Protein AF-A0A1G8EK30-F1 (afdb_monomer_lite)

Organism: Aneurinibacillus thermoaerophilus (NCBI:txid143495)

Sequence (93 aa):
MTQRFNPVENGPIIVDGRLISPGTFYDVPEHEFVTTDNPEAENQFVIPREKDITVEEMKKQLTEWGVDFSGHDKNKSTLYAFYVEEAKKRVAG

Structure (mmCIF, N/CA/C/O backbone):
data_AF-A0A1G8EK30-F1
#
_entry.id   AF-A0A1G8EK30-F1
#
loop_
_atom_site.group_PDB
_atom_site.id
_atom_site.type_symbol
_atom_site.label_atom_id
_atom_site.label_alt_id
_atom_site.label_comp_id
_atom_site.label_asym_id
_atom_site.label_entity_id
_atom_site.label_seq_id
_atom_site.pdbx_PDB_ins_code
_atom_site.Cartn_x
_atom_site.Cartn_y
_atom_site.Cartn_z
_atom_site.occupancy
_atom_site.B_iso_or_equiv
_atom_site.auth_seq_id
_atom_site.auth_comp_id
_atom_site.auth_asym_id
_atom_site.auth_atom_id
_atom_site.pdbx_PDB_model_num
ATOM 1 N N . MET A 1 1 ? 21.789 -8.482 -20.250 1.00 58.81 1 MET A N 1
ATOM 2 C CA . MET A 1 1 ? 21.958 -7.915 -21.612 1.00 58.81 1 MET A CA 1
ATOM 3 C C . MET A 1 1 ? 21.517 -8.953 -22.629 1.00 58.81 1 MET A C 1
ATOM 5 O O . MET A 1 1 ? 22.244 -9.913 -22.875 1.00 58.81 1 MET A O 1
ATOM 9 N N . THR A 1 2 ? 20.301 -8.808 -23.152 1.00 74.50 2 THR A N 1
ATOM 10 C 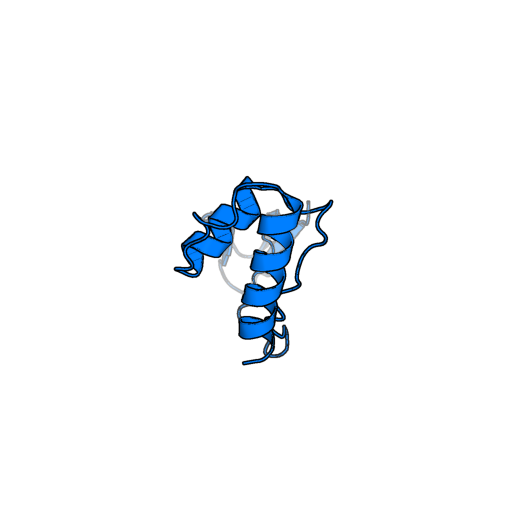CA . THR A 1 2 ? 19.732 -9.713 -24.158 1.00 74.50 2 THR A CA 1
ATOM 11 C C . THR A 1 2 ? 19.742 -8.993 -25.501 1.00 74.50 2 THR A C 1
ATOM 13 O O . THR A 1 2 ? 18.952 -8.081 -25.726 1.00 74.50 2 THR A O 1
ATOM 16 N N . GLN A 1 3 ? 20.631 -9.394 -26.408 1.00 78.56 3 GLN A N 1
ATOM 17 C CA . GLN A 1 3 ? 20.711 -8.814 -27.750 1.00 78.56 3 GLN A CA 1
ATOM 18 C C . GLN A 1 3 ? 19.742 -9.536 -28.699 1.00 78.56 3 GLN A C 1
ATOM 20 O O . GLN A 1 3 ? 19.698 -10.767 -28.728 1.00 78.56 3 GLN A O 1
ATOM 25 N N . ARG A 1 4 ? 18.967 -8.789 -29.494 1.00 84.94 4 ARG A N 1
ATOM 26 C CA . ARG A 1 4 ? 18.074 -9.335 -30.533 1.00 84.94 4 ARG A CA 1
ATOM 27 C C . ARG A 1 4 ? 18.406 -8.760 -31.905 1.00 84.94 4 ARG A C 1
ATOM 29 O O . ARG A 1 4 ? 19.131 -7.778 -32.042 1.00 84.94 4 ARG A O 1
ATOM 36 N N . PHE A 1 5 ? 17.888 -9.417 -32.934 1.00 88.38 5 PHE A N 1
ATOM 37 C CA . PHE A 1 5 ? 18.091 -9.059 -34.332 1.00 88.38 5 PHE A CA 1
ATOM 38 C C . PHE A 1 5 ? 16.757 -8.703 -34.978 1.00 88.38 5 PHE A C 1
ATOM 40 O O . PHE A 1 5 ? 15.790 -9.448 -34.814 1.00 88.38 5 PHE A O 1
ATOM 47 N N . ASN A 1 6 ? 16.711 -7.591 -35.717 1.00 87.00 6 ASN A N 1
ATOM 48 C CA . ASN A 1 6 ? 15.548 -7.236 -36.526 1.00 87.00 6 ASN A CA 1
ATOM 49 C C . ASN A 1 6 ? 15.693 -7.857 -37.929 1.00 87.00 6 ASN A C 1
ATOM 51 O O . ASN A 1 6 ? 16.563 -7.406 -38.684 1.00 87.00 6 ASN A O 1
ATOM 55 N N . PRO A 1 7 ? 14.889 -8.871 -38.308 1.00 86.19 7 PRO A N 1
ATOM 56 C CA . PRO A 1 7 ? 15.000 -9.506 -39.617 1.00 86.19 7 PRO A CA 1
ATOM 57 C C . PRO A 1 7 ? 14.715 -8.514 -40.742 1.00 86.19 7 PRO A C 1
ATOM 59 O O . PRO A 1 7 ? 13.885 -7.619 -40.598 1.00 86.19 7 PRO A O 1
ATOM 62 N N . VAL A 1 8 ? 15.360 -8.707 -41.894 1.00 82.81 8 VAL A N 1
ATOM 63 C CA . VAL A 1 8 ? 15.210 -7.798 -43.043 1.00 82.81 8 VAL A CA 1
ATOM 64 C C . VAL A 1 8 ? 13.763 -7.730 -43.551 1.00 82.81 8 VAL A C 1
ATOM 66 O O . VAL A 1 8 ? 13.325 -6.704 -44.062 1.00 82.81 8 VAL A O 1
ATOM 69 N N . GLU A 1 9 ? 13.003 -8.799 -43.332 1.00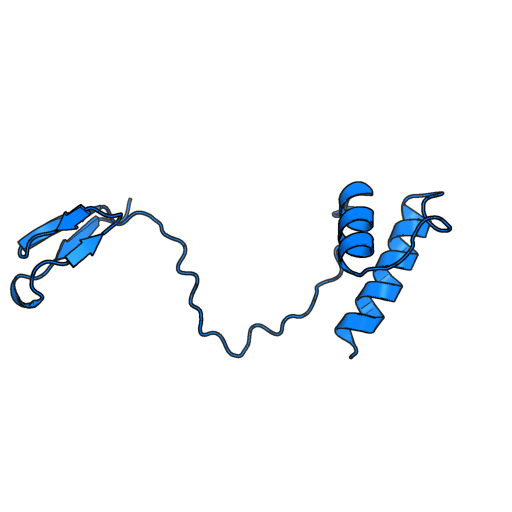 84.25 9 GLU A N 1
ATOM 70 C CA . GLU A 1 9 ? 11.621 -8.967 -43.783 1.00 84.25 9 GLU A CA 1
ATOM 71 C C . GLU A 1 9 ? 10.585 -8.201 -42.940 1.00 84.25 9 GLU A C 1
ATOM 73 O O . GLU A 1 9 ? 9.472 -7.986 -43.408 1.00 84.25 9 GLU A O 1
ATOM 78 N N . ASN A 1 10 ? 10.925 -7.762 -41.720 1.00 75.81 10 ASN A N 1
ATOM 79 C CA . ASN A 1 10 ? 9.962 -7.147 -40.791 1.00 75.81 10 ASN A CA 1
ATOM 80 C C . ASN A 1 10 ? 9.870 -5.612 -40.891 1.00 75.81 10 ASN A C 1
ATOM 82 O O . ASN A 1 10 ? 9.036 -5.003 -40.223 1.00 75.81 10 ASN A O 1
ATOM 86 N N . GLY A 1 11 ? 10.696 -4.973 -41.727 1.00 83.94 11 GLY A N 1
ATOM 87 C CA . GLY A 1 11 ? 10.778 -3.511 -41.794 1.00 83.94 11 GLY A CA 1
ATOM 88 C C . GLY A 1 11 ? 11.392 -2.882 -40.529 1.00 83.94 11 GLY A C 1
ATOM 89 O O . GLY A 1 11 ? 11.869 -3.589 -39.639 1.00 83.94 11 GLY A O 1
ATOM 90 N N . PRO A 1 12 ? 11.484 -1.544 -40.450 1.00 89.56 12 PRO A N 1
ATOM 91 C CA . PRO A 1 12 ? 12.059 -0.870 -39.290 1.00 89.56 12 PRO A CA 1
ATOM 92 C C . PRO A 1 12 ? 11.124 -0.934 -38.070 1.00 89.56 12 PRO A C 1
ATOM 94 O O . PRO A 1 12 ? 9.920 -0.722 -38.194 1.00 89.56 12 PRO A O 1
ATOM 97 N N . ILE A 1 13 ? 11.693 -1.175 -36.887 1.00 86.69 13 ILE A N 1
ATOM 98 C CA . ILE A 1 13 ? 10.969 -1.280 -35.606 1.00 86.69 13 ILE A CA 1
ATOM 99 C C . ILE A 1 13 ? 11.441 -0.201 -34.626 1.00 86.69 13 ILE A C 1
ATOM 101 O O . ILE A 1 13 ? 12.548 0.311 -34.762 1.00 86.69 13 ILE A O 1
ATOM 105 N N . ILE A 1 14 ? 10.633 0.144 -33.623 1.00 87.38 14 ILE A N 1
ATOM 106 C CA . ILE A 1 14 ? 11.021 1.094 -32.568 1.00 87.38 14 ILE A CA 1
ATOM 107 C C . ILE A 1 14 ? 11.293 0.315 -31.281 1.00 87.38 14 ILE A C 1
ATOM 109 O O . ILE A 1 14 ? 10.434 -0.430 -30.818 1.00 87.38 14 ILE A O 1
ATOM 113 N N . VAL A 1 15 ? 12.480 0.498 -30.703 1.00 81.31 15 VAL A N 1
ATOM 114 C CA . VAL A 1 15 ? 12.906 -0.131 -29.444 1.00 81.31 15 VAL A CA 1
ATOM 115 C C . VAL A 1 15 ? 13.471 0.961 -28.549 1.00 81.31 15 VAL A C 1
ATOM 117 O O . VAL A 1 15 ? 14.391 1.659 -28.961 1.00 81.31 15 VAL A O 1
ATOM 120 N N . ASP A 1 16 ? 12.897 1.142 -27.358 1.00 78.38 16 ASP A N 1
ATOM 121 C CA . ASP A 1 16 ? 13.303 2.190 -26.403 1.00 78.38 16 ASP A CA 1
ATOM 122 C C . ASP A 1 16 ? 13.316 3.612 -27.011 1.00 78.38 16 ASP A C 1
ATOM 124 O O . ASP A 1 16 ? 14.226 4.411 -26.817 1.00 78.38 16 ASP A O 1
ATOM 128 N N . GLY A 1 17 ? 12.337 3.915 -27.872 1.00 81.12 17 GLY A N 1
ATOM 129 C CA . GLY A 1 17 ? 12.276 5.192 -28.598 1.00 81.12 17 GLY A CA 1
ATOM 130 C C . GLY A 1 17 ? 13.308 5.349 -29.726 1.00 81.12 17 GLY A C 1
ATOM 131 O O . GLY A 1 17 ? 13.305 6.367 -30.419 1.00 81.12 17 GLY A O 1
ATOM 132 N N . ARG A 1 18 ? 14.158 4.344 -29.975 1.00 83.75 18 ARG A N 1
ATOM 133 C CA . ARG A 1 18 ? 15.122 4.324 -31.079 1.00 83.75 18 ARG A CA 1
ATOM 134 C C . ARG A 1 18 ? 14.588 3.527 -32.265 1.00 83.75 18 ARG A C 1
ATOM 136 O O . ARG A 1 18 ? 14.160 2.385 -32.125 1.00 83.75 18 ARG A O 1
ATOM 143 N N . LEU A 1 19 ? 14.678 4.111 -33.459 1.00 89.19 19 LEU A N 1
ATOM 144 C CA . LEU A 1 19 ? 14.375 3.411 -34.706 1.00 89.19 19 LEU A CA 1
ATOM 145 C C . LEU A 1 19 ? 15.492 2.410 -35.036 1.00 89.19 19 LEU A C 1
ATOM 147 O O . LEU A 1 19 ? 16.654 2.788 -35.206 1.00 89.19 19 LEU A O 1
ATOM 151 N N . ILE A 1 20 ? 15.130 1.139 -35.151 1.00 88.62 20 ILE A N 1
ATOM 152 C CA . ILE A 1 20 ? 16.009 0.030 -35.502 1.00 88.62 20 ILE A CA 1
ATOM 153 C C . ILE A 1 20 ? 15.691 -0.418 -36.921 1.00 88.62 20 ILE A C 1
ATOM 155 O O . ILE A 1 20 ? 14.589 -0.873 -37.229 1.00 88.62 20 ILE A O 1
ATOM 159 N N . SER A 1 21 ? 16.683 -0.301 -37.795 1.00 90.12 21 SER A N 1
ATOM 160 C CA . SER A 1 21 ? 16.545 -0.691 -39.195 1.00 90.12 21 SER A CA 1
ATOM 161 C C . SER A 1 21 ? 16.568 -2.217 -39.367 1.00 90.12 21 SER A C 1
ATOM 163 O O . SER A 1 21 ? 17.169 -2.920 -38.548 1.00 90.12 21 SER A O 1
ATOM 165 N N . PRO A 1 22 ? 15.939 -2.747 -40.428 1.00 91.31 22 PRO A N 1
ATOM 166 C CA . PRO A 1 22 ? 16.079 -4.151 -40.805 1.00 91.31 22 PRO A CA 1
ATOM 167 C C . PRO A 1 22 ? 17.556 -4.546 -40.945 1.00 91.31 22 PRO A C 1
ATOM 169 O O . PRO A 1 22 ? 18.373 -3.761 -41.424 1.00 91.31 22 PRO A O 1
ATOM 172 N N . GLY A 1 23 ? 17.912 -5.756 -40.515 1.00 89.00 23 GLY A N 1
ATOM 173 C CA . GLY A 1 23 ? 19.287 -6.260 -40.564 1.00 89.00 23 GLY A CA 1
ATOM 174 C C . GLY A 1 23 ? 20.201 -5.754 -39.442 1.00 89.00 23 GLY A C 1
ATOM 175 O O . GLY A 1 23 ? 21.409 -5.975 -39.495 1.00 89.00 23 GLY A O 1
ATOM 176 N N . THR A 1 24 ? 19.653 -5.077 -38.429 1.00 88.19 24 THR A N 1
ATOM 177 C CA . THR A 1 24 ? 20.429 -4.505 -37.320 1.00 88.19 24 THR A CA 1
ATOM 178 C C . THR A 1 24 ? 20.257 -5.326 -36.043 1.00 88.19 24 THR A C 1
ATOM 180 O O . THR A 1 24 ? 19.138 -5.681 -35.662 1.00 88.19 24 THR A O 1
ATOM 183 N N . PHE A 1 25 ? 21.370 -5.598 -35.357 1.00 88.06 25 PHE A N 1
ATOM 184 C CA . PHE A 1 25 ? 21.356 -6.107 -33.986 1.00 88.06 25 PHE A CA 1
ATOM 185 C C . PHE A 1 25 ? 21.153 -4.955 -33.005 1.00 88.06 25 PHE A C 1
ATOM 187 O O . PHE A 1 25 ? 21.776 -3.902 -33.137 1.00 88.06 25 PHE A O 1
ATOM 194 N N . TYR A 1 26 ? 20.309 -5.166 -32.005 1.00 85.44 26 TYR A N 1
ATOM 195 C CA . TYR A 1 26 ? 19.993 -4.175 -30.987 1.00 85.44 26 TYR A CA 1
ATOM 196 C C . TYR A 1 26 ? 19.943 -4.828 -29.608 1.00 85.44 26 TYR A C 1
ATOM 198 O O . TYR A 1 26 ? 19.585 -6.000 -29.472 1.00 85.44 26 TYR A O 1
ATOM 206 N N . ASP A 1 27 ? 20.346 -4.074 -28.589 1.00 83.06 27 ASP A N 1
ATOM 207 C CA . ASP A 1 27 ? 20.170 -4.498 -27.205 1.00 83.06 27 ASP A CA 1
ATOM 208 C C . ASP A 1 27 ? 18.704 -4.298 -26.830 1.00 83.06 27 ASP A C 1
ATOM 210 O O . ASP A 1 27 ? 18.115 -3.252 -27.123 1.00 83.06 27 ASP A O 1
ATOM 214 N N . VAL A 1 28 ? 18.093 -5.332 -26.265 1.00 73.88 28 VAL A N 1
ATOM 215 C CA . VAL A 1 28 ? 16.731 -5.237 -25.760 1.00 73.88 28 VAL A CA 1
ATOM 216 C C . VAL A 1 28 ? 16.850 -4.850 -24.303 1.00 73.88 28 VAL A C 1
ATOM 218 O O . VAL A 1 28 ? 17.365 -5.667 -23.530 1.00 73.88 28 VAL A O 1
ATOM 221 N N . PRO A 1 29 ? 16.399 -3.643 -23.910 1.00 65.75 29 PRO A N 1
ATOM 222 C CA . PRO A 1 29 ? 16.304 -3.339 -22.496 1.00 65.75 29 PRO A CA 1
ATOM 223 C C . PRO A 1 29 ? 15.442 -4.425 -21.856 1.00 65.75 29 PRO A C 1
ATOM 225 O O . PRO A 1 29 ? 14.456 -4.868 -22.452 1.00 65.75 29 PRO A O 1
ATOM 228 N N . GLU A 1 30 ? 15.835 -4.883 -20.670 1.00 60.03 30 GLU A N 1
ATOM 229 C CA . GLU A 1 30 ? 15.036 -5.785 -19.840 1.00 60.03 30 GLU A CA 1
ATOM 230 C C . GLU A 1 30 ? 13.794 -5.017 -19.364 1.00 60.03 30 GLU A C 1
ATOM 232 O O . GLU A 1 30 ? 13.669 -4.620 -18.215 1.00 60.03 30 GLU A O 1
ATOM 237 N N . HIS A 1 31 ? 12.895 -4.727 -20.300 1.00 52.88 31 HIS A N 1
ATOM 238 C CA . HIS A 1 31 ? 11.550 -4.292 -20.018 1.00 52.88 31 HIS A CA 1
ATOM 239 C C . HIS A 1 31 ? 10.843 -5.522 -19.475 1.00 52.88 31 HIS A C 1
ATOM 241 O O . HIS A 1 31 ? 10.596 -6.484 -20.208 1.00 52.88 31 HIS A O 1
ATOM 247 N N . GLU A 1 32 ? 10.548 -5.496 -18.179 1.00 51.97 32 GLU A N 1
ATOM 248 C CA . GLU A 1 32 ? 9.536 -6.359 -17.595 1.00 51.97 32 GLU A CA 1
ATOM 249 C C . GLU A 1 32 ? 8.293 -6.239 -18.478 1.00 51.97 32 GLU A C 1
ATOM 251 O O . GLU A 1 32 ? 7.683 -5.172 -18.599 1.00 51.97 32 GLU A O 1
ATOM 256 N N . PHE A 1 33 ? 7.972 -7.317 -19.188 1.00 46.38 33 PHE A N 1
ATOM 257 C CA . PHE A 1 33 ? 6.729 -7.415 -19.925 1.00 46.38 33 PHE A CA 1
ATOM 258 C C . PHE A 1 33 ? 5.612 -7.352 -18.881 1.00 46.38 33 PHE A C 1
ATOM 260 O O . PHE A 1 33 ? 5.256 -8.363 -18.282 1.00 46.38 33 PHE A O 1
ATOM 267 N N . VAL A 1 34 ? 5.049 -6.167 -18.643 1.00 47.22 34 VAL A N 1
ATOM 268 C CA . VAL A 1 34 ? 3.693 -6.066 -18.105 1.00 47.22 34 VAL A CA 1
ATOM 269 C C . VAL A 1 34 ? 2.781 -6.541 -19.228 1.00 47.22 34 VAL A C 1
ATOM 271 O O . VAL A 1 34 ? 2.321 -5.780 -20.077 1.00 47.22 34 VAL A O 1
ATOM 274 N N . THR A 1 35 ? 2.601 -7.856 -19.292 1.00 44.66 35 THR A N 1
ATOM 275 C CA . THR A 1 35 ? 1.547 -8.488 -20.071 1.00 44.66 35 THR A CA 1
ATOM 276 C C . THR A 1 35 ? 0.225 -8.084 -19.427 1.00 44.66 35 THR A C 1
ATOM 278 O O . THR A 1 35 ? -0.216 -8.681 -18.448 1.00 44.66 35 THR A O 1
ATOM 281 N N . THR A 1 36 ? -0.413 -7.050 -19.977 1.00 53.69 36 THR A N 1
ATOM 282 C CA . THR A 1 36 ? -1.863 -6.831 -19.872 1.00 53.69 36 THR A CA 1
ATOM 283 C C . THR A 1 36 ? -2.560 -7.943 -20.661 1.00 53.69 36 THR A C 1
ATOM 285 O O . THR A 1 36 ? -3.070 -7.702 -21.743 1.00 53.69 36 THR A O 1
ATOM 288 N N . ASP A 1 37 ? -2.450 -9.181 -20.181 1.00 45.38 37 ASP A N 1
ATOM 289 C CA . ASP A 1 37 ? -3.352 -10.308 -20.441 1.00 45.38 37 ASP A CA 1
ATOM 290 C C . ASP A 1 37 ? -2.883 -11.480 -19.562 1.00 45.38 37 ASP A C 1
ATOM 292 O O . ASP A 1 37 ? -2.062 -12.306 -19.953 1.00 45.38 37 ASP A O 1
ATOM 296 N N . ASN A 1 38 ? -3.335 -11.499 -18.310 1.00 41.81 38 ASN A N 1
ATOM 297 C CA . ASN A 1 38 ? -3.383 -12.726 -17.526 1.00 41.81 38 ASN A CA 1
ATOM 298 C C . ASN A 1 38 ? -4.753 -12.760 -16.839 1.00 41.81 38 ASN A C 1
ATOM 300 O O . ASN A 1 38 ? -4.916 -12.125 -15.796 1.00 41.81 38 ASN A O 1
ATOM 304 N N . PRO A 1 39 ? -5.756 -13.451 -17.401 1.00 48.88 39 PRO A N 1
ATOM 305 C CA . PRO A 1 39 ? -7.069 -13.581 -16.772 1.00 48.88 39 PRO A CA 1
ATOM 306 C C . PRO A 1 39 ? -7.088 -14.496 -15.525 1.00 48.88 39 PRO A C 1
ATOM 308 O O . PRO A 1 39 ? -8.166 -14.834 -15.051 1.00 48.88 39 PRO A O 1
ATOM 311 N N . GLU A 1 40 ? -5.931 -14.873 -14.962 1.00 44.7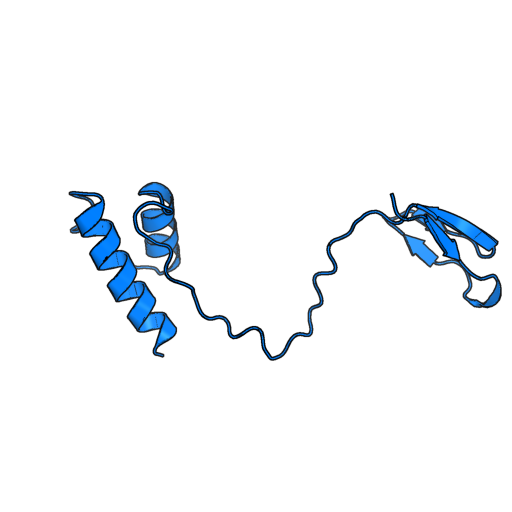5 40 GLU A N 1
ATOM 312 C CA . GLU A 1 40 ? -5.808 -15.756 -13.784 1.00 44.75 40 GLU A CA 1
ATOM 313 C C . GLU A 1 40 ? -4.692 -15.329 -12.809 1.00 44.75 40 GLU A C 1
ATOM 315 O O . GLU A 1 40 ? -4.103 -16.147 -12.107 1.00 44.75 40 GLU A O 1
ATOM 320 N N . ALA A 1 41 ? -4.374 -14.036 -12.720 1.00 44.91 41 ALA A N 1
ATOM 321 C CA . ALA A 1 41 ? -3.849 -13.532 -11.456 1.00 44.91 41 ALA A CA 1
ATOM 322 C C . ALA A 1 41 ? -5.080 -13.099 -10.682 1.00 44.91 41 ALA A C 1
ATOM 324 O O . ALA A 1 41 ? -5.519 -11.953 -10.785 1.00 44.91 41 ALA A O 1
ATOM 325 N N . GLU A 1 42 ? -5.687 -14.050 -9.971 1.00 45.47 42 GLU A N 1
ATOM 326 C CA . GLU A 1 42 ? -6.564 -13.704 -8.870 1.00 45.47 42 GLU A CA 1
ATOM 327 C C . GLU A 1 42 ? -5.870 -12.568 -8.126 1.00 45.47 42 GLU A C 1
ATOM 329 O O . GLU A 1 42 ? -4.744 -12.716 -7.646 1.00 45.47 42 GLU A O 1
ATOM 334 N N . ASN A 1 43 ? -6.510 -11.405 -8.105 1.00 48.34 43 ASN A N 1
ATOM 335 C CA . ASN A 1 43 ? -6.101 -10.254 -7.322 1.00 48.34 43 ASN A CA 1
ATOM 336 C C . ASN A 1 43 ? -6.367 -10.597 -5.844 1.00 48.34 43 ASN A C 1
ATOM 338 O O . ASN A 1 43 ? -7.109 -9.917 -5.142 1.00 48.34 43 ASN A O 1
ATOM 342 N N . GLN A 1 44 ? -5.845 -11.746 -5.401 1.00 53.84 44 GLN A N 1
ATOM 343 C CA . GLN A 1 44 ? -5.808 -12.191 -4.032 1.00 53.84 44 GLN A CA 1
ATOM 344 C C . GLN A 1 44 ? -4.869 -11.216 -3.367 1.00 53.84 44 GLN A C 1
ATOM 346 O O . GLN A 1 44 ? -3.649 -11.348 -3.399 1.00 53.84 44 GLN A O 1
ATOM 351 N N . PHE A 1 45 ? -5.469 -10.180 -2.811 1.00 65.94 45 PHE A N 1
ATOM 352 C CA . PHE A 1 45 ? -4.814 -9.329 -1.860 1.00 65.94 45 PHE A CA 1
ATOM 353 C C . PHE A 1 45 ? -4.236 -10.230 -0.752 1.00 65.94 45 PHE A C 1
ATOM 355 O O . PHE A 1 45 ? -4.953 -10.741 0.112 1.00 65.94 45 PHE A O 1
ATOM 362 N N . VAL A 1 46 ? -2.934 -10.516 -0.831 1.00 69.31 46 VAL A N 1
ATOM 363 C CA . VAL A 1 46 ? -2.250 -11.371 0.138 1.00 69.31 46 VAL A CA 1
ATOM 364 C C . VAL A 1 46 ? -1.953 -10.514 1.347 1.00 69.31 46 VAL A C 1
ATOM 366 O O . VAL A 1 46 ? -1.188 -9.559 1.264 1.00 69.31 46 VAL A O 1
ATOM 369 N N . ILE A 1 47 ? -2.549 -10.871 2.479 1.00 80.06 47 ILE A N 1
ATOM 370 C CA . ILE A 1 47 ? -2.327 -10.171 3.740 1.00 8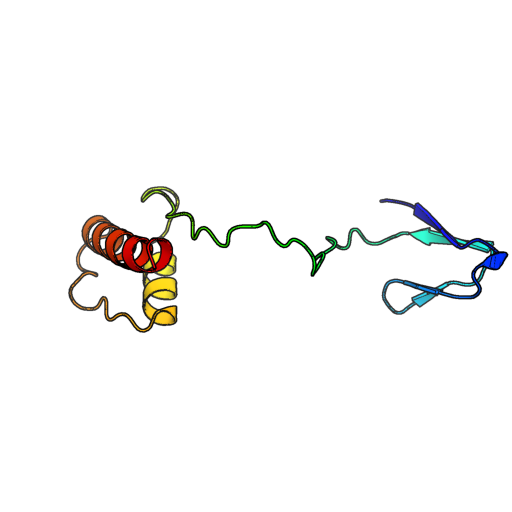0.06 47 ILE A CA 1
ATOM 371 C C . ILE A 1 47 ? -0.877 -10.438 4.180 1.00 80.06 47 ILE A C 1
ATOM 373 O O . ILE A 1 47 ? -0.563 -11.582 4.537 1.00 80.06 47 ILE A O 1
ATOM 377 N N . PRO A 1 48 ? 0.022 -9.435 4.155 1.00 80.50 48 PRO A N 1
ATOM 378 C CA . PRO A 1 48 ? 1.396 -9.616 4.603 1.00 80.50 48 PRO A CA 1
ATOM 379 C C . PRO A 1 48 ? 1.422 -9.946 6.094 1.00 80.50 48 PRO A C 1
ATOM 381 O O . PRO A 1 48 ? 0.541 -9.547 6.853 1.00 80.50 48 PRO A O 1
ATOM 384 N N . ARG A 1 49 ? 2.446 -10.679 6.537 1.00 79.75 49 ARG A N 1
ATOM 385 C CA . ARG A 1 49 ? 2.620 -10.997 7.961 1.00 79.75 49 ARG A CA 1
ATOM 386 C C . ARG A 1 49 ? 3.054 -9.748 8.728 1.00 79.75 49 ARG A C 1
ATOM 388 O O . ARG A 1 49 ? 3.816 -8.945 8.209 1.00 79.75 49 ARG A O 1
ATOM 395 N N . GLU A 1 50 ? 2.684 -9.646 10.005 1.00 81.50 50 GLU A N 1
ATOM 396 C CA . GLU A 1 50 ? 2.984 -8.485 10.874 1.00 81.50 50 GLU A CA 1
ATOM 397 C C . GLU A 1 50 ? 4.466 -8.066 10.879 1.00 81.50 50 GLU A C 1
ATOM 399 O O . GLU A 1 50 ? 4.798 -6.885 10.986 1.00 81.50 50 GLU A O 1
ATOM 404 N N . LYS A 1 51 ? 5.374 -9.039 10.767 1.00 81.25 51 LYS A N 1
ATOM 405 C CA . LYS A 1 51 ? 6.824 -8.808 10.736 1.00 81.25 51 LYS A CA 1
ATOM 406 C C . LYS A 1 51 ? 7.327 -8.221 9.413 1.00 81.25 51 LYS A C 1
ATOM 408 O O . LYS A 1 51 ? 8.357 -7.560 9.420 1.00 81.25 51 LYS A O 1
ATOM 413 N N . ASP A 1 52 ? 6.607 -8.472 8.324 1.00 84.75 52 ASP A N 1
ATOM 414 C CA . ASP A 1 52 ? 6.978 -8.113 6.954 1.00 84.75 52 ASP A CA 1
ATOM 415 C C . ASP A 1 52 ? 6.316 -6.792 6.513 1.00 84.75 52 ASP A C 1
ATOM 417 O O . ASP A 1 52 ? 6.731 -6.211 5.520 1.00 84.75 52 ASP A O 1
ATOM 421 N N . ILE A 1 53 ? 5.327 -6.289 7.268 1.00 85.19 53 ILE A N 1
ATOM 422 C CA . ILE A 1 53 ? 4.650 -5.009 7.014 1.00 85.19 53 ILE A CA 1
ATOM 423 C C . ILE A 1 53 ? 4.958 -3.966 8.098 1.00 85.19 53 ILE A C 1
ATOM 425 O O . ILE A 1 53 ? 4.976 -4.238 9.310 1.00 85.19 53 ILE A O 1
ATOM 429 N N . THR A 1 54 ? 5.201 -2.734 7.657 1.00 88.38 54 THR A N 1
ATOM 430 C CA . THR A 1 54 ? 5.458 -1.589 8.535 1.00 88.38 54 THR A CA 1
ATOM 431 C C . THR A 1 54 ? 4.167 -0.876 8.942 1.00 88.38 54 THR A C 1
ATOM 433 O O . T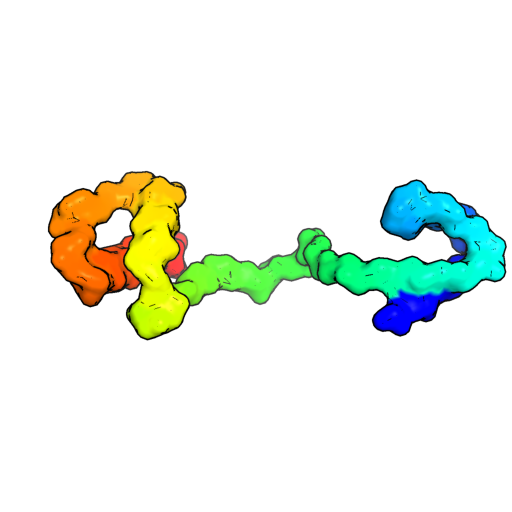HR A 1 54 ? 3.135 -0.975 8.284 1.00 88.38 54 THR A O 1
ATOM 436 N N . VAL A 1 55 ? 4.212 -0.137 10.056 1.00 87.38 55 VAL A N 1
ATOM 437 C CA . VAL A 1 55 ? 3.075 0.689 10.509 1.00 87.38 55 VAL A CA 1
ATOM 438 C C . VAL A 1 55 ? 2.685 1.705 9.432 1.00 87.38 55 VAL A C 1
ATOM 440 O O . VAL A 1 55 ? 1.502 1.911 9.188 1.00 87.38 55 VAL A O 1
ATOM 443 N N . GLU A 1 56 ? 3.667 2.309 8.761 1.00 87.94 56 GLU A N 1
ATOM 444 C CA . GLU A 1 56 ? 3.435 3.276 7.683 1.00 87.94 56 GLU A CA 1
ATOM 445 C C . GLU A 1 56 ? 2.718 2.645 6.489 1.00 87.94 56 GLU A C 1
ATOM 447 O O . GLU A 1 56 ? 1.750 3.218 5.995 1.00 87.94 56 GLU A O 1
ATOM 452 N N . GLU A 1 57 ? 3.118 1.442 6.071 1.00 87.12 57 GLU A N 1
ATOM 453 C CA . GLU A 1 57 ? 2.427 0.723 4.998 1.00 87.12 57 GLU A CA 1
ATOM 454 C C . GLU A 1 57 ? 1.000 0.326 5.374 1.00 87.12 57 GLU A C 1
ATOM 456 O O . GLU A 1 57 ? 0.092 0.512 4.565 1.00 87.12 57 GLU A O 1
ATOM 461 N N . MET A 1 58 ? 0.772 -0.142 6.609 1.00 87.12 58 MET A N 1
ATOM 462 C CA . MET A 1 58 ? -0.583 -0.437 7.096 1.00 87.12 58 MET A CA 1
ATOM 463 C C . MET A 1 58 ? -1.470 0.808 7.034 1.00 87.12 58 MET A C 1
ATOM 465 O O . MET A 1 58 ? -2.576 0.755 6.501 1.00 87.12 58 MET A O 1
ATOM 469 N N . LYS A 1 59 ? -0.979 1.948 7.537 1.00 88.69 59 LYS A N 1
ATOM 470 C CA . LYS A 1 59 ? -1.708 3.225 7.502 1.00 88.69 59 LYS A CA 1
ATOM 471 C C . LYS A 1 59 ? -1.982 3.688 6.085 1.00 88.69 59 LYS A C 1
ATOM 473 O O . LYS A 1 59 ? -3.089 4.136 5.798 1.00 88.69 59 LYS A O 1
ATOM 478 N N . LYS A 1 60 ? -0.982 3.590 5.207 1.00 88.12 60 LYS A N 1
ATOM 479 C CA . LYS A 1 60 ? -1.109 3.976 3.804 1.00 88.12 60 LYS A CA 1
ATOM 480 C C . LYS A 1 60 ? -2.227 3.175 3.143 1.00 88.12 60 LYS A C 1
ATOM 482 O O . LYS A 1 60 ? -3.146 3.783 2.613 1.00 88.12 60 LYS A O 1
ATOM 487 N N . GLN A 1 61 ? -2.222 1.851 3.292 1.00 86.69 61 GLN A N 1
ATOM 488 C CA . GLN A 1 61 ? -3.265 1.012 2.704 1.00 86.69 61 GLN A CA 1
ATOM 489 C C . GLN A 1 61 ? -4.646 1.250 3.317 1.00 86.69 61 GLN A C 1
ATOM 491 O O . GLN A 1 61 ? -5.616 1.383 2.581 1.00 86.69 61 GLN A O 1
ATOM 496 N N . LEU A 1 62 ? -4.750 1.385 4.644 1.00 88.88 62 LEU A N 1
ATOM 497 C CA . LEU A 1 62 ? -6.016 1.740 5.299 1.00 88.88 62 LEU A CA 1
ATOM 498 C C . LEU A 1 62 ? -6.551 3.094 4.799 1.00 88.88 62 LEU A C 1
ATOM 500 O O . LEU A 1 62 ? -7.749 3.231 4.570 1.00 88.88 62 LEU A O 1
ATOM 504 N N . THR A 1 63 ? -5.667 4.065 4.548 1.00 89.12 63 THR A N 1
ATOM 505 C CA . THR A 1 63 ? -6.025 5.363 3.950 1.00 89.12 63 THR A CA 1
ATOM 506 C C . THR A 1 63 ? -6.498 5.209 2.506 1.00 89.12 63 THR A C 1
ATOM 508 O O . THR A 1 63 ? -7.533 5.764 2.147 1.00 89.12 63 THR A O 1
ATOM 511 N N . GLU A 1 64 ? -5.779 4.440 1.682 1.00 86.25 64 GLU A N 1
ATOM 512 C CA . GLU A 1 64 ? -6.167 4.139 0.294 1.00 86.25 64 GLU A CA 1
ATOM 513 C C . GLU A 1 64 ? -7.536 3.450 0.229 1.00 86.25 64 GLU A C 1
ATOM 515 O O . GLU A 1 64 ? -8.314 3.653 -0.699 1.00 86.25 64 GLU A O 1
ATOM 520 N N . TRP A 1 65 ? -7.859 2.681 1.262 1.00 86.44 65 TRP A N 1
ATOM 521 C CA . TRP A 1 65 ? -9.139 2.016 1.446 1.00 86.44 65 TRP A CA 1
ATOM 522 C C . TRP A 1 65 ? -10.248 2.895 2.028 1.00 86.44 65 TRP A C 1
ATOM 524 O O . TRP A 1 65 ? -11.380 2.419 2.152 1.00 86.44 65 TRP A O 1
ATOM 534 N N . GLY A 1 66 ? -9.944 4.139 2.402 1.00 87.50 66 GLY A N 1
ATOM 535 C CA . GLY A 1 66 ? -10.885 5.051 3.049 1.00 87.50 66 GLY A CA 1
ATOM 536 C C . GLY A 1 66 ? -11.303 4.608 4.455 1.00 87.50 66 GLY A C 1
ATOM 537 O O . GLY A 1 66 ? -12.384 4.973 4.914 1.00 87.50 66 GLY A O 1
ATOM 538 N N . VAL A 1 67 ? -10.484 3.797 5.128 1.00 87.00 67 VAL A N 1
ATOM 539 C CA . VAL A 1 67 ? -10.750 3.284 6.474 1.00 87.00 67 VAL A CA 1
ATOM 540 C C . VAL A 1 67 ? -10.069 4.175 7.507 1.00 87.00 67 VAL A C 1
ATOM 542 O O . VAL A 1 67 ? -8.851 4.350 7.484 1.00 87.00 67 VAL A O 1
ATOM 545 N N . ASP A 1 68 ? -10.844 4.694 8.460 1.00 87.25 68 ASP A N 1
ATOM 546 C CA . ASP A 1 68 ? -10.278 5.395 9.611 1.00 87.25 68 ASP A CA 1
ATOM 547 C C . ASP A 1 68 ? -9.628 4.403 10.585 1.00 87.25 68 ASP A C 1
ATOM 549 O O . ASP A 1 68 ? -10.255 3.460 11.068 1.00 87.25 68 ASP A O 1
ATOM 553 N N . PHE A 1 69 ? -8.351 4.635 10.879 1.00 83.31 69 PHE 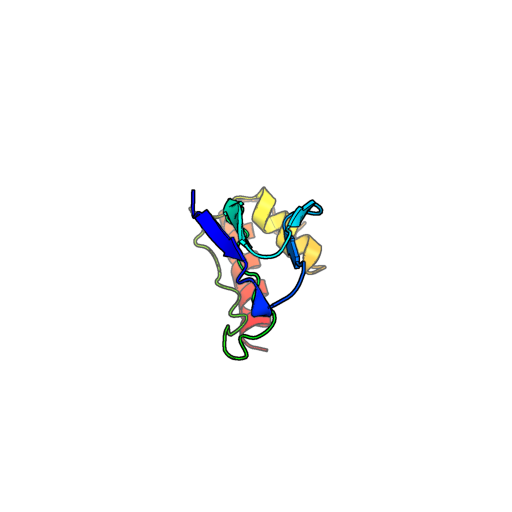A N 1
ATOM 554 C CA . PHE A 1 69 ? -7.551 3.837 11.810 1.00 83.31 69 PHE A CA 1
ATOM 555 C C . PHE A 1 69 ? -7.127 4.634 13.049 1.00 83.31 69 PHE A C 1
ATOM 557 O O . PHE A 1 69 ? -6.317 4.156 13.848 1.00 83.31 69 PHE A O 1
ATOM 564 N N . SER A 1 70 ? -7.689 5.831 13.250 1.00 82.88 70 SER A N 1
ATOM 565 C CA . SER A 1 70 ? -7.330 6.746 14.339 1.00 82.88 70 SER A CA 1
ATOM 566 C C . SER A 1 70 ? -7.560 6.119 15.724 1.00 82.88 70 SER A C 1
ATOM 568 O O . SER A 1 70 ? -6.828 6.397 16.673 1.00 82.88 70 SER A O 1
ATOM 570 N N . GLY A 1 71 ? -8.534 5.208 15.846 1.00 78.75 71 GLY A N 1
ATOM 571 C CA . GLY A 1 71 ? -8.787 4.434 17.069 1.00 78.75 71 GLY A CA 1
ATOM 572 C C . GLY A 1 71 ? -7.847 3.239 17.295 1.00 78.75 71 GLY A C 1
ATOM 573 O O . GLY A 1 71 ? -7.740 2.754 18.425 1.00 78.75 71 GLY A O 1
ATOM 574 N N . HIS A 1 72 ? -7.149 2.785 16.249 1.00 77.19 72 HIS A N 1
ATOM 575 C CA . HIS A 1 72 ? -6.393 1.526 16.213 1.00 77.19 72 HIS A CA 1
ATOM 576 C C . HIS A 1 72 ? -4.867 1.716 16.092 1.00 77.19 72 HIS A C 1
ATOM 578 O O . HIS A 1 72 ? -4.128 0.741 16.200 1.00 77.19 72 HIS A O 1
ATOM 584 N N . ASP A 1 73 ? -4.376 2.956 15.981 1.00 78.00 73 ASP A N 1
ATOM 585 C CA . ASP A 1 73 ? -2.942 3.293 15.879 1.00 78.00 73 ASP A CA 1
ATOM 586 C C . ASP A 1 73 ? -2.156 3.246 17.209 1.00 78.00 73 ASP A C 1
ATOM 588 O O . ASP A 1 73 ? -0.982 3.598 17.284 1.00 78.00 73 ASP A O 1
ATOM 592 N N . LYS A 1 74 ? -2.779 2.814 18.309 1.00 78.06 74 LYS A N 1
ATOM 593 C CA . LYS A 1 74 ? -2.126 2.845 19.631 1.00 78.06 74 LYS A CA 1
ATOM 594 C C . LYS A 1 74 ? -0.940 1.885 19.742 1.00 78.06 74 LYS A C 1
ATOM 596 O O . LYS A 1 74 ? -0.039 2.129 20.534 1.00 78.06 74 LYS A O 1
ATOM 601 N N . ASN A 1 75 ? -0.973 0.780 18.998 1.00 84.62 75 ASN A N 1
ATOM 602 C CA . ASN A 1 75 ? 0.058 -0.253 18.984 1.00 84.62 75 ASN A CA 1
ATOM 603 C C . ASN A 1 75 ? 0.097 -0.938 17.617 1.00 84.62 75 ASN A C 1
ATOM 605 O O . ASN A 1 75 ? -0.953 -1.189 17.025 1.00 84.62 75 ASN A O 1
ATOM 609 N N . LYS A 1 76 ? 1.295 -1.337 17.170 1.00 83.06 76 LYS A N 1
ATOM 610 C CA . LYS A 1 76 ? 1.488 -2.037 15.888 1.00 83.06 76 LYS A CA 1
ATOM 611 C C . LYS A 1 76 ? 0.587 -3.269 15.758 1.00 83.06 76 LYS A C 1
ATOM 613 O O . LYS A 1 76 ? -0.058 -3.421 14.730 1.00 83.06 76 LYS A O 1
ATOM 618 N N . SER A 1 77 ? 0.486 -4.103 16.795 1.00 86.06 77 SER A N 1
ATOM 619 C CA . SER A 1 77 ? -0.369 -5.299 16.738 1.00 86.06 77 SER A CA 1
ATOM 620 C C . SER A 1 77 ? -1.863 -4.985 16.688 1.00 86.06 77 SER A C 1
ATOM 622 O O . SER A 1 77 ? -2.615 -5.712 16.048 1.00 86.06 77 SER A O 1
ATOM 624 N N . THR A 1 78 ? -2.312 -3.892 17.313 1.00 88.50 78 THR A N 1
ATOM 625 C CA . THR A 1 78 ? -3.713 -3.448 17.217 1.00 88.50 78 THR A CA 1
ATOM 626 C C . THR A 1 78 ? -4.034 -2.953 15.809 1.00 88.50 78 THR A C 1
ATOM 628 O O . THR A 1 78 ? -5.068 -3.324 15.255 1.00 88.50 78 THR A O 1
ATOM 631 N N . LEU A 1 79 ? -3.127 -2.173 15.215 1.00 88.50 79 LEU A N 1
ATOM 632 C CA . LEU A 1 79 ? -3.246 -1.700 13.840 1.00 88.50 79 LEU A CA 1
ATOM 633 C C . LEU A 1 79 ? -3.202 -2.863 12.844 1.00 88.50 79 LEU A C 1
ATOM 635 O O . LEU A 1 79 ? -4.010 -2.911 11.924 1.00 88.50 79 LEU A O 1
ATOM 639 N N . TYR A 1 80 ? -2.304 -3.825 13.060 1.00 89.06 80 TYR A N 1
ATOM 640 C CA . TYR A 1 80 ? -2.178 -5.011 12.221 1.00 89.06 80 TYR A CA 1
ATOM 641 C C . TYR A 1 80 ? -3.423 -5.898 12.285 1.00 89.06 80 TYR A C 1
ATOM 643 O O . TYR A 1 80 ? -3.917 -6.325 11.246 1.00 89.06 80 TYR A O 1
ATOM 651 N N . ALA A 1 81 ? -3.973 -6.142 13.480 1.00 89.94 81 ALA A N 1
ATOM 652 C CA . ALA A 1 81 ? -5.216 -6.896 13.629 1.00 89.94 81 ALA A CA 1
ATOM 653 C C . ALA A 1 81 ? -6.366 -6.238 12.851 1.00 89.94 81 ALA A C 1
ATOM 655 O O . ALA A 1 81 ? -7.050 -6.913 12.085 1.00 89.94 81 ALA A O 1
ATOM 656 N N . PHE A 1 82 ? -6.517 -4.918 12.982 1.00 90.00 82 PHE A N 1
ATOM 657 C CA . PHE A 1 82 ? -7.518 -4.142 12.250 1.00 90.00 82 PHE A CA 1
ATOM 658 C C . PHE A 1 82 ? -7.300 -4.187 10.729 1.00 90.00 82 PHE A C 1
ATOM 660 O O . PHE A 1 82 ? -8.230 -4.454 9.971 1.00 90.00 82 PHE A O 1
ATOM 667 N N . TYR A 1 83 ? -6.053 -4.017 10.286 1.00 88.94 83 TYR A N 1
ATOM 668 C CA . TYR A 1 83 ? -5.655 -4.144 8.886 1.00 88.94 83 TYR A CA 1
ATOM 669 C C . TYR A 1 83 ? -5.999 -5.521 8.305 1.00 88.94 83 TYR A C 1
ATOM 671 O O . TYR A 1 83 ? -6.560 -5.601 7.216 1.00 88.94 83 TYR A O 1
ATOM 679 N N . VAL A 1 84 ? -5.732 -6.605 9.040 1.00 89.31 84 VAL A N 1
ATOM 680 C CA . VAL A 1 84 ? -6.070 -7.973 8.618 1.00 89.31 84 VAL A CA 1
ATOM 681 C C . VAL A 1 84 ? -7.582 -8.172 8.517 1.00 89.31 84 VAL A C 1
ATOM 683 O O . VAL A 1 84 ? -8.038 -8.829 7.584 1.00 89.31 84 VAL A O 1
ATOM 686 N N . GLU A 1 85 ? -8.376 -7.635 9.446 1.00 89.38 85 GLU A N 1
ATOM 687 C CA . GLU A 1 85 ? -9.841 -7.720 9.361 1.00 89.38 85 GLU A CA 1
ATOM 688 C C . GLU A 1 85 ? -10.384 -6.993 8.128 1.00 89.38 85 GLU A C 1
ATOM 690 O O . GLU A 1 85 ? -11.191 -7.549 7.381 1.00 89.38 85 GLU A O 1
ATOM 695 N N . GLU A 1 86 ? -9.902 -5.779 7.875 1.00 88.19 86 GLU A N 1
ATOM 696 C CA . GLU A 1 86 ? -10.297 -4.968 6.724 1.00 88.19 86 GLU A CA 1
ATOM 697 C C . GLU A 1 86 ? -9.837 -5.560 5.391 1.00 88.19 86 GLU A C 1
ATOM 699 O O . GLU A 1 86 ? -10.573 -5.529 4.403 1.00 88.19 86 GLU A O 1
ATOM 704 N N . ALA A 1 87 ? -8.650 -6.157 5.370 1.00 85.50 87 ALA A N 1
ATOM 705 C CA . ALA A 1 87 ? -8.146 -6.907 4.235 1.00 85.50 87 ALA A CA 1
ATOM 706 C C . ALA A 1 87 ? -8.998 -8.148 3.938 1.00 85.50 87 ALA A C 1
ATOM 708 O O . ALA A 1 87 ? -9.391 -8.372 2.796 1.00 85.50 87 ALA A O 1
ATOM 709 N N . LYS A 1 88 ? -9.334 -8.943 4.965 1.00 84.12 88 LYS A N 1
ATOM 710 C CA . LYS A 1 88 ? -10.173 -10.144 4.814 1.00 84.12 88 LYS A CA 1
ATOM 711 C C . LYS A 1 88 ? -11.547 -9.817 4.244 1.00 84.12 88 LYS A C 1
ATOM 713 O O . LYS A 1 88 ? -12.020 -10.551 3.385 1.00 84.12 88 LYS A O 1
ATOM 718 N N . LYS A 1 89 ? -12.172 -8.721 4.690 1.00 83.56 89 LYS A N 1
ATOM 719 C CA . LYS A 1 89 ? -13.463 -8.262 4.150 1.00 83.56 89 LYS A CA 1
ATOM 720 C C . LYS A 1 89 ? -13.399 -7.973 2.652 1.00 83.56 89 LYS A C 1
ATOM 722 O O . LYS A 1 89 ? -14.382 -8.198 1.961 1.00 83.56 89 LYS A O 1
ATOM 727 N N . ARG A 1 90 ? -12.258 -7.477 2.167 1.00 73.75 90 ARG A N 1
ATOM 728 C CA . ARG A 1 90 ? -12.042 -7.158 0.750 1.00 73.75 90 ARG A CA 1
ATOM 729 C C . ARG A 1 90 ? -11.668 -8.378 -0.090 1.00 73.75 90 ARG A C 1
ATOM 731 O O . ARG A 1 90 ? -12.057 -8.431 -1.243 1.00 73.75 90 ARG A O 1
ATOM 738 N N . VAL A 1 91 ? -10.946 -9.347 0.477 1.00 70.12 91 VAL A N 1
ATOM 739 C CA . VAL A 1 91 ? -10.605 -10.616 -0.202 1.00 70.12 91 VAL A CA 1
ATOM 740 C C . VAL A 1 91 ? -11.810 -11.556 -0.302 1.00 70.12 91 VAL A C 1
ATOM 742 O O . VAL A 1 91 ? -11.897 -12.343 -1.235 1.00 70.12 91 VAL A O 1
ATOM 745 N N . ALA A 1 92 ? -12.721 -11.515 0.674 1.00 62.41 92 ALA A N 1
ATOM 746 C CA . ALA A 1 92 ? -13.894 -12.389 0.731 1.00 62.41 92 ALA A CA 1
ATOM 747 C C . ALA A 1 92 ? -15.141 -11.837 0.009 1.00 62.41 92 ALA A C 1
ATOM 749 O O . ALA A 1 92 ? -16.197 -12.467 0.095 1.00 62.41 92 ALA A O 1
ATOM 750 N N . GLY A 1 93 ? -15.047 -10.661 -0.622 1.00 49.97 93 GLY A N 1
ATOM 751 C CA . GLY A 1 93 ? -16.129 -10.026 -1.386 1.00 49.97 93 GLY A CA 1
ATOM 752 C C . GLY A 1 93 ? -15.977 -10.259 -2.878 1.00 49.97 93 GLY A C 1
ATOM 753 O O . GLY A 1 93 ? -17.029 -10.413 -3.535 1.00 49.97 93 GLY A O 1
#

Secondary structure (DSSP, 8-state):
-EEEE--GGG--EEETTEEE-TT-EEEE-------S--TT---------TTTS-HHHHHHHHHHTT---TTTTTSHHHHHHHHHHHHHHHHT-

pLDDT: mean 77.44, std 14.57, range [41.81, 91.31]

Foldseek 3Di:
DDKDAAAQVNAWDAAPNDIRGHGDIDDHPPPPPPPPDDPPPPPQPDLDDLVRDDPVRLVVVCVVVVHDCVVQSPDSVSSSVVSVVVSVVVNVD

Radius of gyration: 22.9 Å; chains: 1; bounding box: 38×22×63 Å